Protein AF-A0A2M7WZF7-F1 (afdb_monomer_lite)

pLDDT: mean 71.18, std 21.9, range [31.84, 96.88]

Structure (mmCIF, N/CA/C/O backbone):
data_AF-A0A2M7WZF7-F1
#
_entry.id   AF-A0A2M7WZF7-F1
#
loop_
_atom_site.group_PDB
_atom_site.id
_atom_site.type_symbol
_atom_site.label_atom_id
_atom_site.label_alt_id
_atom_site.label_comp_id
_atom_site.label_asym_id
_atom_site.label_entity_id
_atom_site.label_seq_id
_atom_site.pdbx_PDB_ins_code
_atom_site.Cartn_x
_atom_site.Cartn_y
_atom_site.Cartn_z
_atom_site.occupancy
_atom_site.B_iso_or_equiv
_atom_site.auth_seq_id
_atom_site.auth_comp_id
_atom_site.auth_asym_id
_atom_site.auth_atom_id
_atom_site.pdbx_PDB_model_num
ATOM 1 N N . MET A 1 1 ? 19.720 31.876 -12.043 1.00 38.25 1 MET A N 1
ATOM 2 C CA . MET A 1 1 ? 18.346 32.376 -11.848 1.00 38.25 1 MET A CA 1
ATOM 3 C C . MET A 1 1 ? 17.715 31.532 -10.757 1.00 38.25 1 MET A C 1
ATOM 5 O O . MET A 1 1 ? 17.773 30.317 -10.863 1.00 38.25 1 MET A O 1
ATOM 9 N N . ILE A 1 2 ? 17.228 32.162 -9.690 1.00 42.62 2 ILE A N 1
ATOM 10 C CA . ILE A 1 2 ? 16.492 31.503 -8.604 1.00 42.62 2 ILE A CA 1
ATOM 11 C C . ILE A 1 2 ? 15.028 31.477 -9.050 1.00 42.62 2 ILE A C 1
ATOM 13 O O . ILE A 1 2 ? 14.451 32.539 -9.271 1.00 42.62 2 ILE A O 1
ATOM 17 N N . GLY A 1 3 ? 14.462 30.288 -9.247 1.00 35.91 3 GLY A N 1
ATOM 18 C CA . GLY A 1 3 ? 13.045 30.098 -9.553 1.00 35.91 3 GLY A CA 1
ATOM 19 C C . GLY A 1 3 ? 12.340 29.517 -8.337 1.00 35.91 3 GLY A C 1
ATOM 20 O O . GLY A 1 3 ? 12.509 28.342 -8.036 1.00 35.91 3 GLY A O 1
ATOM 21 N N . ALA A 1 4 ? 11.602 30.362 -7.622 1.00 42.78 4 ALA A N 1
ATOM 22 C CA . ALA A 1 4 ? 10.738 29.974 -6.518 1.00 42.78 4 ALA A CA 1
ATOM 23 C C . ALA A 1 4 ? 9.411 29.412 -7.051 1.00 42.78 4 ALA A C 1
ATOM 25 O O . ALA A 1 4 ? 8.782 30.025 -7.910 1.00 42.78 4 ALA A O 1
ATOM 26 N N . GLY A 1 5 ? 8.967 28.293 -6.484 1.00 36.81 5 GLY A N 1
ATOM 27 C CA . GLY A 1 5 ? 7.602 27.787 -6.592 1.00 36.81 5 GLY A CA 1
ATOM 28 C C . GLY A 1 5 ? 7.183 27.245 -5.231 1.00 36.81 5 GLY A C 1
ATOM 29 O O . GLY A 1 5 ? 7.419 26.084 -4.928 1.00 36.81 5 GLY A O 1
ATOM 30 N N . VAL A 1 6 ? 6.641 28.119 -4.381 1.00 45.53 6 VAL A N 1
ATOM 31 C CA . VAL A 1 6 ? 6.070 27.759 -3.077 1.00 45.53 6 VAL A CA 1
ATOM 32 C C . VAL A 1 6 ? 4.577 27.511 -3.267 1.00 45.53 6 VAL A C 1
ATOM 34 O O . VAL A 1 6 ? 3.857 28.420 -3.670 1.00 45.53 6 VAL A O 1
ATOM 37 N N . LEU A 1 7 ? 4.114 26.310 -2.920 1.00 40.59 7 LEU A N 1
ATOM 38 C CA . LEU A 1 7 ? 2.711 26.022 -2.620 1.00 40.59 7 LEU A CA 1
ATOM 39 C C . LEU A 1 7 ? 2.653 25.257 -1.294 1.00 40.59 7 LEU A C 1
ATOM 41 O O . LEU A 1 7 ? 2.695 24.035 -1.232 1.00 40.59 7 LEU A O 1
ATOM 45 N N . THR A 1 8 ? 2.609 26.026 -0.210 1.00 42.88 8 THR A N 1
ATOM 46 C CA . THR A 1 8 ? 2.257 25.569 1.134 1.00 42.88 8 THR A CA 1
ATOM 47 C C . THR A 1 8 ? 0.738 25.454 1.253 1.00 42.88 8 THR A C 1
ATOM 49 O O . THR A 1 8 ? 0.058 26.481 1.283 1.00 42.88 8 THR A O 1
ATOM 52 N N . LEU A 1 9 ? 0.213 24.236 1.397 1.00 38.34 9 LEU A N 1
ATOM 53 C CA . LEU A 1 9 ? -1.112 23.984 1.971 1.00 38.34 9 LEU A CA 1
ATOM 54 C C . LEU A 1 9 ? -0.969 23.056 3.193 1.00 38.34 9 LEU A C 1
ATOM 56 O O . LEU A 1 9 ? -0.700 21.872 3.050 1.00 38.34 9 LEU A O 1
ATOM 60 N N . GLY A 1 10 ? -1.166 23.629 4.388 1.00 32.94 10 GLY A N 1
ATOM 61 C CA . GLY A 1 10 ? -1.768 22.954 5.547 1.00 32.94 10 GLY A CA 1
ATOM 62 C C . GLY A 1 10 ? -0.917 22.007 6.403 1.00 32.94 10 GLY A C 1
ATOM 63 O O . GLY A 1 10 ? -1.194 20.817 6.437 1.00 32.94 10 GLY A O 1
ATOM 64 N N . LEU A 1 11 ? 0.013 22.533 7.213 1.00 42.31 11 LEU A N 1
ATOM 65 C CA . LEU A 1 11 ? 0.468 21.848 8.436 1.00 42.31 11 LEU A CA 1
ATOM 66 C C . LEU A 1 11 ? -0.499 22.148 9.592 1.00 42.31 11 LEU A C 1
ATOM 68 O O . LEU A 1 11 ? -0.417 23.231 10.164 1.00 42.31 11 LEU A O 1
ATOM 72 N N . LEU A 1 12 ? -1.349 21.188 9.968 1.00 35.50 12 LEU A N 1
ATOM 73 C CA . LEU A 1 12 ? -1.945 21.059 11.307 1.00 35.50 12 LEU A CA 1
ATOM 74 C C . LEU A 1 12 ? -2.319 19.579 11.539 1.00 35.50 12 LEU A C 1
ATOM 76 O O . LEU A 1 12 ? -3.340 19.119 11.043 1.00 35.50 12 LEU A O 1
ATOM 80 N N . GLY A 1 13 ? -1.491 18.850 12.298 1.00 32.88 13 GLY A N 1
ATOM 81 C CA . GLY A 1 13 ? -1.789 17.492 12.782 1.00 32.88 13 GLY A CA 1
ATOM 82 C C . GLY A 1 13 ? -0.586 16.545 12.727 1.00 32.88 13 GLY A C 1
ATOM 83 O O . GLY A 1 13 ? -0.303 15.979 11.686 1.00 32.88 13 GLY A O 1
ATOM 84 N N . ALA A 1 14 ? 0.140 16.440 13.844 1.00 34.78 14 ALA A N 1
ATOM 85 C CA . ALA A 1 14 ? 1.158 15.441 14.202 1.00 34.78 14 ALA A CA 1
ATOM 86 C C . ALA A 1 14 ? 1.760 14.536 13.090 1.00 34.78 14 ALA A C 1
ATOM 88 O O . ALA A 1 14 ? 1.197 13.513 12.726 1.00 34.78 14 ALA A O 1
ATOM 89 N N . GLY A 1 15 ? 3.005 14.830 12.694 1.00 37.44 15 GLY A N 1
ATOM 90 C CA . GLY A 1 15 ? 4.015 13.780 12.493 1.00 37.44 15 GLY A CA 1
ATOM 91 C C . GLY A 1 15 ? 4.002 12.943 11.209 1.00 37.44 15 GLY A C 1
ATOM 92 O O . GLY A 1 15 ? 4.447 11.806 11.275 1.00 37.44 15 GLY A O 1
ATOM 93 N N . ALA A 1 16 ? 3.584 13.467 10.055 1.00 31.84 16 ALA A N 1
ATOM 94 C CA . ALA A 1 16 ? 3.811 12.795 8.771 1.00 31.84 16 ALA A CA 1
ATOM 95 C C . ALA A 1 16 ? 4.822 13.583 7.927 1.00 31.84 16 ALA A C 1
ATOM 97 O O . ALA A 1 16 ? 4.511 14.614 7.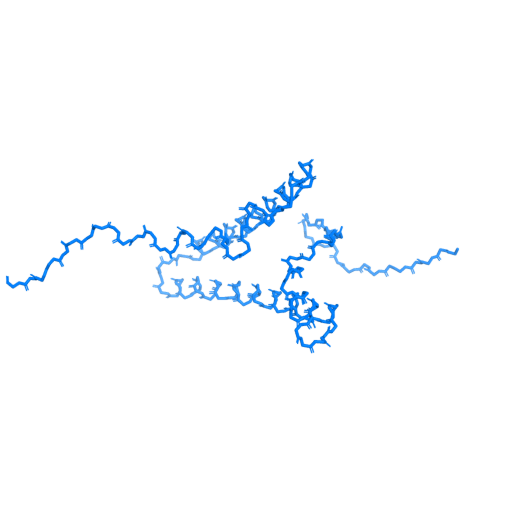329 1.00 31.84 16 ALA A O 1
ATOM 98 N N . THR A 1 17 ? 6.068 13.116 7.909 1.00 37.47 17 THR A N 1
ATOM 99 C CA . THR A 1 17 ? 7.045 13.497 6.888 1.00 37.47 17 THR A CA 1
ATOM 100 C C . THR A 1 17 ? 6.500 13.084 5.525 1.00 37.47 17 THR A C 1
ATOM 102 O O . THR A 1 17 ? 6.268 11.901 5.295 1.00 37.47 17 THR A O 1
ATOM 105 N N . ILE A 1 18 ? 6.305 14.041 4.620 1.00 41.12 18 ILE A N 1
ATOM 106 C CA . ILE A 1 18 ? 6.058 13.744 3.208 1.00 41.12 18 ILE A CA 1
ATOM 107 C C . ILE A 1 18 ? 7.367 13.171 2.655 1.00 41.12 18 ILE A C 1
ATOM 109 O O . ILE A 1 18 ? 8.300 13.914 2.354 1.00 41.12 18 ILE A O 1
ATOM 113 N N . VAL A 1 19 ? 7.462 11.843 2.607 1.00 41.44 19 VAL A N 1
ATOM 114 C CA . VAL A 1 19 ? 8.532 11.133 1.909 1.00 41.44 19 VAL A CA 1
ATOM 115 C C . VAL A 1 19 ? 8.214 11.217 0.423 1.00 41.44 19 VAL A C 1
ATOM 117 O O . VAL A 1 19 ? 7.219 10.675 -0.048 1.00 41.44 19 VAL A O 1
ATOM 120 N N . SER A 1 20 ? 9.046 11.931 -0.326 1.00 40.97 20 SER A N 1
ATOM 121 C CA . SER A 1 20 ? 9.085 11.792 -1.775 1.00 40.97 20 SER A CA 1
ATOM 122 C C . SER A 1 20 ? 9.721 10.441 -2.100 1.00 40.97 20 SER A C 1
ATOM 124 O O . SER A 1 20 ? 10.942 10.306 -2.004 1.00 40.97 20 SER A O 1
ATOM 126 N N . ALA A 1 21 ? 8.908 9.450 -2.464 1.00 35.72 21 ALA A N 1
ATOM 127 C CA . ALA A 1 21 ? 9.370 8.197 -3.052 1.00 35.72 21 ALA A CA 1
ATOM 128 C C . ALA A 1 21 ? 9.922 8.482 -4.462 1.00 35.72 21 ALA A C 1
ATOM 130 O O . ALA A 1 21 ? 9.220 8.396 -5.464 1.00 35.72 21 ALA A O 1
ATOM 131 N N . ALA A 1 22 ? 11.177 8.921 -4.529 1.00 35.78 22 ALA A N 1
ATOM 132 C CA . ALA A 1 22 ? 11.932 9.076 -5.765 1.00 35.78 22 ALA A CA 1
ATOM 133 C C . ALA A 1 22 ? 12.958 7.939 -5.834 1.00 35.78 22 ALA A C 1
ATOM 135 O O . ALA A 1 22 ? 14.029 8.024 -5.240 1.00 35.78 22 ALA A O 1
ATOM 136 N N . GLY A 1 23 ? 12.599 6.868 -6.538 1.00 35.50 23 GLY A N 1
ATOM 137 C CA . GLY A 1 23 ? 13.422 5.671 -6.695 1.00 35.50 23 GLY A CA 1
ATOM 138 C C . GLY A 1 23 ? 12.750 4.688 -7.643 1.00 35.50 23 GLY A C 1
ATOM 139 O O . GLY A 1 23 ? 12.143 3.715 -7.220 1.00 35.50 23 GLY A O 1
ATOM 140 N N . ASN A 1 24 ? 12.790 5.014 -8.933 1.00 46.75 24 ASN A N 1
ATOM 141 C CA . ASN A 1 24 ? 12.129 4.283 -10.004 1.00 46.75 24 ASN A CA 1
ATOM 142 C C . ASN A 1 24 ? 12.803 2.919 -10.238 1.00 46.75 24 ASN A C 1
ATOM 144 O O . ASN A 1 24 ? 13.744 2.817 -11.022 1.00 46.75 24 ASN A O 1
ATOM 148 N N . THR A 1 25 ? 12.297 1.867 -9.597 1.00 44.88 25 THR A N 1
ATOM 149 C CA . THR A 1 25 ? 12.285 0.529 -10.196 1.00 44.88 25 THR A CA 1
ATOM 150 C C . THR A 1 25 ? 10.813 0.161 -10.308 1.00 44.88 25 THR A C 1
ATOM 152 O O . THR A 1 25 ? 10.117 -0.037 -9.310 1.00 44.88 25 THR A O 1
ATOM 155 N N . SER A 1 26 ? 10.282 0.245 -11.531 1.00 52.25 26 SER A N 1
ATOM 156 C CA . SER A 1 26 ? 8.896 -0.133 -11.790 1.00 52.25 26 SER A CA 1
ATOM 157 C C . SER A 1 26 ? 8.697 -1.549 -11.245 1.00 52.25 26 SER A C 1
ATOM 159 O O . SER A 1 26 ? 9.564 -2.407 -11.376 1.00 52.25 26 SER A O 1
ATOM 161 N N . THR A 1 27 ? 7.572 -1.809 -10.589 1.00 57.47 27 THR A N 1
ATOM 162 C CA . THR A 1 27 ? 7.262 -3.146 -10.053 1.00 57.47 27 THR A CA 1
ATOM 163 C C . THR A 1 27 ? 6.940 -4.149 -11.179 1.00 57.47 27 THR A C 1
ATOM 165 O O . THR A 1 27 ? 6.820 -5.346 -10.925 1.00 57.47 27 THR A O 1
ATOM 168 N N . TYR A 1 28 ? 6.831 -3.678 -12.432 1.00 56.03 28 TYR A N 1
ATOM 169 C CA . TYR A 1 28 ? 6.316 -4.439 -13.576 1.00 56.03 28 TYR A CA 1
ATOM 170 C C . TYR A 1 28 ? 7.149 -4.434 -14.886 1.00 56.03 28 TYR A C 1
ATOM 172 O O . TYR A 1 28 ? 6.560 -4.729 -15.930 1.00 56.03 28 TYR A O 1
ATOM 180 N N . PRO A 1 29 ? 8.479 -4.186 -14.909 1.00 62.50 29 PRO A N 1
ATOM 181 C CA . PRO A 1 29 ? 9.259 -4.124 -16.145 1.00 62.50 29 PRO A CA 1
ATOM 182 C C . PRO A 1 29 ? 9.050 -5.327 -17.083 1.00 62.50 29 PRO A C 1
ATOM 184 O O . PRO A 1 29 ? 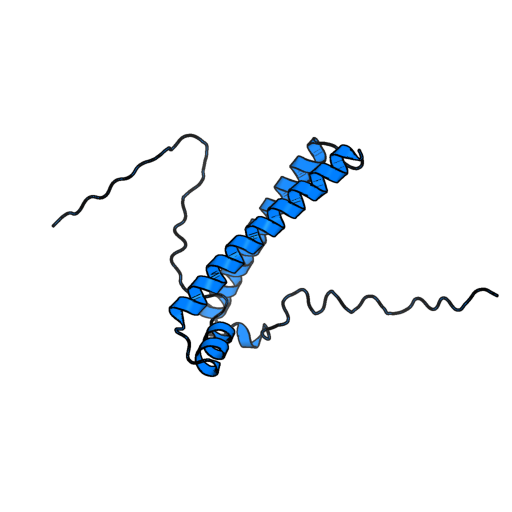8.757 -5.102 -18.255 1.00 62.50 29 PRO A O 1
ATOM 187 N N . PRO A 1 30 ? 9.035 -6.594 -16.618 1.00 69.19 30 PRO A N 1
ATOM 188 C CA . PRO A 1 30 ? 8.990 -7.739 -17.527 1.00 69.19 30 PRO A CA 1
ATOM 189 C C . PRO A 1 30 ? 7.622 -7.955 -18.188 1.00 69.19 30 PRO A C 1
ATOM 191 O O . PRO A 1 30 ? 7.558 -8.599 -19.234 1.00 69.19 30 PRO A O 1
ATOM 194 N N . ILE A 1 31 ? 6.512 -7.477 -17.606 1.00 78.69 31 ILE A N 1
ATOM 195 C CA . ILE A 1 31 ? 5.177 -7.621 -18.217 1.00 78.69 31 ILE A CA 1
ATOM 196 C C . ILE A 1 31 ? 4.837 -6.428 -19.107 1.00 78.69 31 ILE A C 1
ATOM 198 O O . ILE A 1 31 ? 4.264 -6.631 -20.178 1.00 78.69 31 ILE A O 1
ATOM 202 N N . VAL A 1 32 ? 5.243 -5.218 -18.705 1.00 84.88 32 VAL A N 1
ATOM 203 C CA . VAL A 1 32 ? 5.107 -4.004 -19.519 1.00 84.88 32 VAL A CA 1
ATOM 204 C C . VAL A 1 32 ? 5.892 -4.178 -20.816 1.00 84.88 32 VAL A C 1
ATOM 206 O O . VAL A 1 32 ? 5.305 -4.056 -21.886 1.00 84.88 32 VAL A O 1
ATOM 209 N N . GLU A 1 33 ? 7.155 -4.607 -20.739 1.00 82.75 33 GLU A N 1
ATOM 210 C CA . GLU A 1 33 ? 7.990 -4.866 -21.918 1.00 82.75 33 GLU A CA 1
ATOM 211 C C . GLU A 1 33 ? 7.371 -5.926 -22.842 1.00 82.75 33 GLU A C 1
ATOM 213 O O . GLU A 1 33 ? 7.187 -5.678 -24.032 1.00 82.75 33 GLU A O 1
ATOM 218 N N . LYS A 1 34 ? 6.947 -7.083 -22.308 1.00 84.50 34 LYS A N 1
ATOM 219 C CA . LYS A 1 34 ? 6.334 -8.160 -23.116 1.00 84.50 34 LYS A CA 1
ATOM 220 C C . LYS A 1 34 ? 5.047 -7.723 -23.819 1.00 84.50 34 LYS A C 1
ATOM 222 O O . LYS A 1 34 ? 4.782 -8.162 -24.941 1.00 84.50 34 LYS A O 1
ATOM 227 N N . ILE A 1 35 ? 4.209 -6.920 -23.159 1.00 88.19 35 ILE A N 1
ATOM 228 C CA . ILE A 1 35 ? 2.959 -6.413 -23.742 1.00 88.19 35 ILE A CA 1
ATOM 229 C C . ILE A 1 35 ? 3.278 -5.383 -24.827 1.00 88.19 35 ILE A C 1
ATOM 231 O O . ILE A 1 35 ? 2.768 -5.506 -25.945 1.00 88.19 35 ILE A O 1
ATOM 235 N N . SER A 1 36 ? 4.153 -4.426 -24.528 1.00 90.50 36 SER A N 1
ATOM 236 C CA . SER A 1 36 ? 4.582 -3.394 -25.470 1.00 90.50 36 SER A CA 1
ATOM 237 C C . SER A 1 36 ? 5.217 -3.993 -26.718 1.00 90.50 36 SER A C 1
ATOM 239 O O . SER A 1 36 ? 4.808 -3.663 -27.826 1.00 90.50 36 SER A O 1
ATOM 241 N N . GLU A 1 37 ? 6.134 -4.951 -26.571 1.00 90.88 37 GLU A N 1
ATOM 242 C CA . GLU A 1 37 ? 6.780 -5.634 -27.695 1.00 90.88 37 GLU A CA 1
ATOM 243 C C . GLU A 1 37 ? 5.790 -6.434 -28.547 1.00 90.88 37 GLU A C 1
ATOM 245 O O . GLU A 1 37 ? 5.8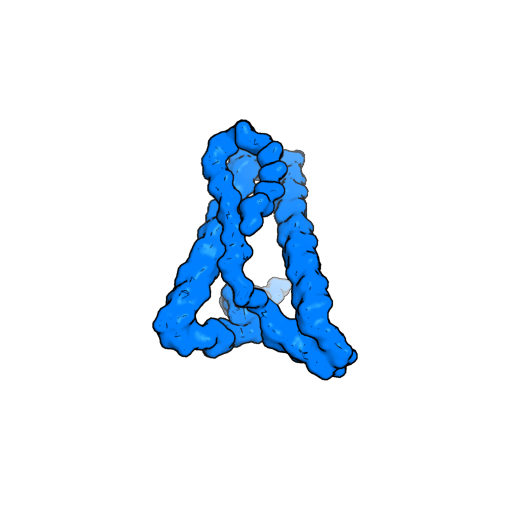41 -6.391 -29.778 1.00 90.88 37 GLU A O 1
ATOM 250 N N . ARG A 1 38 ? 4.862 -7.163 -27.914 1.00 91.31 38 ARG A N 1
ATOM 251 C CA . ARG A 1 38 ? 3.911 -8.021 -28.634 1.00 91.31 38 ARG A CA 1
ATOM 252 C C . ARG A 1 38 ? 2.903 -7.226 -29.459 1.00 91.31 38 ARG A C 1
ATOM 254 O O . ARG A 1 38 ? 2.483 -7.701 -30.515 1.00 91.31 38 ARG A O 1
ATOM 261 N N . PHE A 1 39 ? 2.480 -6.070 -28.958 1.00 95.06 39 PHE A N 1
ATOM 262 C CA . PHE A 1 39 ? 1.428 -5.259 -29.571 1.00 95.06 39 PHE A CA 1
ATOM 263 C C . PHE A 1 39 ? 1.945 -3.969 -30.218 1.00 95.06 39 PHE A C 1
ATOM 265 O O . PHE A 1 39 ? 1.164 -3.265 -30.853 1.00 95.06 39 PHE A O 1
ATOM 272 N N . GLY A 1 40 ? 3.246 -3.686 -30.113 1.00 91.19 40 GLY A N 1
ATOM 273 C CA . GLY A 1 40 ? 3.861 -2.460 -30.620 1.00 91.19 40 GLY A CA 1
ATOM 274 C C . GLY A 1 40 ? 3.379 -1.206 -29.888 1.00 91.19 40 GLY A C 1
ATOM 275 O O . GLY A 1 40 ? 3.142 -0.191 -30.539 1.00 91.19 40 GLY A O 1
ATOM 276 N N . LEU A 1 41 ? 3.171 -1.298 -28.572 1.00 93.94 41 LEU A N 1
ATOM 277 C CA . LEU A 1 41 ? 2.721 -0.185 -27.731 1.00 93.94 41 LEU A CA 1
ATOM 278 C C . LEU A 1 41 ? 3.910 0.559 -27.115 1.00 93.94 41 LEU A C 1
ATOM 280 O O . LEU A 1 41 ? 5.026 0.038 -27.065 1.00 93.94 41 LEU A O 1
ATOM 284 N N . ASP A 1 42 ? 3.659 1.779 -26.651 1.00 91.56 42 ASP A N 1
ATOM 285 C CA . ASP A 1 42 ? 4.647 2.567 -25.925 1.00 91.56 42 ASP A CA 1
ATOM 286 C C . ASP A 1 42 ? 4.800 2.066 -24.477 1.00 91.56 42 ASP A C 1
ATOM 288 O O . ASP A 1 42 ? 3.816 1.869 -23.763 1.00 91.56 42 ASP A O 1
ATOM 292 N N . ASN A 1 43 ? 6.043 1.848 -24.042 1.00 86.94 43 ASN A N 1
ATOM 293 C CA . ASN A 1 43 ? 6.326 1.303 -22.712 1.00 86.94 43 ASN A CA 1
ATOM 294 C C . ASN A 1 43 ? 5.971 2.269 -21.579 1.00 86.94 43 ASN A C 1
ATOM 296 O O . ASN A 1 43 ? 5.592 1.814 -20.502 1.00 86.94 43 ASN A O 1
ATOM 300 N N . GLU A 1 44 ? 6.109 3.576 -21.799 1.00 87.69 44 GLU A N 1
ATOM 301 C CA . GLU A 1 44 ? 5.799 4.588 -20.790 1.00 87.69 44 GLU A CA 1
ATOM 302 C C . GLU A 1 44 ? 4.280 4.693 -20.612 1.00 87.69 44 GLU A C 1
ATOM 304 O O . GLU A 1 44 ? 3.786 4.662 -19.486 1.00 87.69 44 GLU A O 1
ATOM 309 N N . GLU A 1 45 ? 3.526 4.691 -21.716 1.00 87.69 45 GLU A N 1
ATOM 310 C CA . GLU A 1 45 ? 2.060 4.690 -21.692 1.00 87.69 45 GLU A CA 1
ATOM 311 C C . GLU A 1 45 ? 1.506 3.434 -21.001 1.00 87.69 45 GLU A C 1
ATOM 313 O O . GLU A 1 45 ? 0.697 3.540 -20.075 1.00 87.69 45 GLU A O 1
ATOM 318 N N . VAL A 1 46 ? 1.991 2.245 -21.378 1.00 89.00 46 VAL A N 1
ATOM 319 C CA . VAL A 1 46 ? 1.579 0.986 -20.737 1.00 89.00 46 VAL A CA 1
ATOM 320 C C . VAL A 1 46 ? 1.984 0.973 -19.262 1.00 89.00 46 VAL A C 1
ATOM 322 O O . VAL A 1 46 ? 1.172 0.599 -18.418 1.00 89.00 46 VAL A O 1
ATOM 325 N N . GLY A 1 47 ? 3.199 1.414 -18.928 1.00 85.69 47 GLY A N 1
ATOM 326 C CA . GLY A 1 47 ? 3.657 1.520 -17.542 1.00 85.69 47 GLY A CA 1
ATOM 327 C C . GLY A 1 47 ? 2.738 2.400 -16.692 1.00 85.69 47 GLY A C 1
ATOM 328 O O . GLY A 1 47 ? 2.268 1.958 -15.644 1.00 85.69 47 GLY A O 1
ATOM 329 N N . SER A 1 48 ? 2.401 3.591 -17.192 1.00 87.12 48 SER A N 1
ATOM 330 C CA . SER A 1 48 ? 1.521 4.535 -16.496 1.00 87.12 48 SER A CA 1
ATOM 331 C C . SER A 1 48 ? 0.115 3.972 -16.254 1.00 87.12 48 SER A C 1
ATOM 333 O O . SER A 1 48 ? -0.427 4.114 -15.159 1.00 87.12 48 SER A O 1
ATOM 335 N N . PHE A 1 49 ? -0.446 3.246 -17.229 1.00 88.88 49 PHE A N 1
ATOM 336 C CA . PHE A 1 49 ? -1.740 2.581 -17.084 1.00 88.88 49 PHE A CA 1
ATOM 337 C C . PHE A 1 49 ? -1.723 1.529 -15.968 1.00 88.88 49 PHE A C 1
ATOM 339 O O . PHE A 1 49 ? -2.655 1.456 -15.168 1.00 88.88 49 PHE A O 1
ATOM 346 N N . PHE A 1 50 ? -0.668 0.712 -15.886 1.00 85.50 50 PHE A N 1
ATOM 347 C CA . PHE A 1 50 ? -0.556 -0.275 -14.812 1.00 85.50 50 PHE A CA 1
ATOM 348 C C . PHE A 1 50 ? -0.409 0.395 -13.444 1.00 85.50 50 PHE A C 1
ATOM 350 O O . PHE A 1 50 ? -1.021 -0.069 -12.485 1.00 85.50 50 PHE A O 1
ATOM 357 N N . GLU A 1 51 ? 0.357 1.479 -13.334 1.00 84.88 51 GLU A N 1
ATOM 358 C CA . GLU A 1 51 ? 0.469 2.247 -12.088 1.00 84.88 51 GLU A CA 1
ATOM 359 C C . GLU A 1 51 ? -0.887 2.808 -11.639 1.00 84.88 51 GLU A C 1
ATOM 361 O O . GLU A 1 51 ? -1.261 2.649 -10.474 1.00 84.88 51 GLU A O 1
ATOM 366 N N . GLU A 1 52 ? -1.659 3.380 -12.567 1.00 82.75 52 GLU A N 1
ATOM 367 C CA . GLU A 1 52 ? -3.017 3.867 -12.311 1.00 82.75 52 GLU A CA 1
ATOM 368 C C . GLU A 1 52 ? -3.954 2.732 -11.862 1.00 82.75 52 GLU A C 1
ATOM 370 O O . GLU A 1 52 ? -4.595 2.827 -10.813 1.00 82.75 52 GLU A O 1
ATOM 375 N N . GLU A 1 53 ? -3.990 1.615 -12.594 1.00 87.19 53 GLU A N 1
ATOM 376 C CA . GLU A 1 53 ? -4.789 0.434 -12.241 1.00 87.19 53 GLU A CA 1
ATOM 377 C C . GLU A 1 53 ? -4.404 -0.149 -10.877 1.00 87.19 53 GLU A C 1
ATOM 379 O O . GLU A 1 53 ? -5.269 -0.559 -10.098 1.00 87.19 53 GLU A O 1
ATOM 384 N N . HIS A 1 54 ? -3.111 -0.192 -10.556 1.00 81.38 54 HIS A N 1
ATOM 385 C CA . HIS A 1 54 ? -2.640 -0.668 -9.260 1.00 81.38 54 HIS A CA 1
ATOM 386 C C . HIS A 1 54 ? -3.076 0.253 -8.122 1.00 81.38 54 HIS A C 1
ATOM 388 O O . HIS A 1 54 ? -3.518 -0.249 -7.084 1.00 81.38 54 HIS A O 1
ATOM 394 N N . ALA A 1 55 ? -3.012 1.570 -8.320 1.00 82.00 55 ALA A N 1
ATOM 395 C CA . ALA A 1 55 ? -3.519 2.536 -7.354 1.00 82.00 55 ALA A CA 1
ATOM 396 C C . ALA A 1 55 ? -5.035 2.377 -7.143 1.00 82.00 55 ALA A C 1
ATOM 398 O O . ALA A 1 55 ? -5.492 2.304 -5.999 1.00 82.00 55 ALA A O 1
ATOM 399 N N . MET A 1 56 ? -5.808 2.232 -8.226 1.00 78.69 56 MET A N 1
ATOM 400 C CA . MET A 1 56 ? -7.257 2.013 -8.154 1.00 78.69 56 MET A CA 1
ATOM 401 C C . MET A 1 56 ? -7.614 0.711 -7.431 1.00 78.69 56 MET A C 1
ATOM 403 O O . MET A 1 56 ? -8.449 0.714 -6.527 1.00 78.69 56 MET A O 1
ATOM 407 N N . ARG A 1 57 ? -6.948 -0.402 -7.759 1.00 84.00 57 ARG A N 1
ATOM 408 C CA . ARG A 1 57 ? -7.149 -1.678 -7.051 1.00 84.00 57 ARG A CA 1
ATOM 409 C C . ARG A 1 57 ? -6.775 -1.590 -5.578 1.00 84.00 57 ARG A C 1
ATOM 411 O O . ARG A 1 57 ? -7.446 -2.202 -4.753 1.00 84.00 57 ARG A O 1
ATOM 418 N N . GLY A 1 58 ? -5.716 -0.855 -5.238 1.00 82.94 58 GLY A N 1
ATOM 419 C CA . GLY A 1 58 ? -5.333 -0.611 -3.848 1.00 82.94 58 GLY A CA 1
ATOM 420 C C . GLY A 1 58 ? -6.445 0.087 -3.064 1.00 82.94 58 GLY A C 1
ATOM 421 O O . GLY A 1 58 ? -6.790 -0.352 -1.966 1.00 82.94 58 GLY A O 1
ATOM 422 N N . ALA A 1 59 ? -7.054 1.116 -3.658 1.00 84.81 59 ALA A N 1
ATOM 423 C CA . ALA A 1 59 ? -8.196 1.811 -3.074 1.00 84.81 59 ALA A CA 1
ATOM 424 C C . ALA A 1 59 ? -9.417 0.885 -2.914 1.00 84.81 59 ALA A C 1
ATOM 426 O O . ALA A 1 59 ? -9.992 0.826 -1.831 1.00 84.81 59 ALA A O 1
ATOM 427 N N . GLU A 1 60 ? -9.751 0.094 -3.938 1.00 88.31 60 GLU A N 1
ATOM 428 C CA . GLU A 1 60 ? -10.879 -0.850 -3.897 1.00 88.31 60 GLU A CA 1
ATOM 429 C C . GLU A 1 60 ? -10.693 -1.937 -2.820 1.00 88.31 60 GLU A C 1
ATOM 431 O O . GLU A 1 60 ? -11.633 -2.326 -2.128 1.00 88.31 60 GLU A O 1
ATOM 436 N N . VAL A 1 61 ? -9.468 -2.449 -2.642 1.00 87.38 61 VAL A N 1
ATOM 437 C CA . VAL A 1 61 ? -9.160 -3.417 -1.576 1.00 87.38 61 VAL A CA 1
ATOM 438 C C . VAL A 1 61 ? -9.393 -2.803 -0.199 1.00 87.38 61 VAL A C 1
ATOM 440 O O . VAL A 1 61 ? -9.971 -3.472 0.660 1.00 87.38 61 VAL A O 1
ATOM 443 N N . LYS A 1 62 ? -8.959 -1.554 0.004 1.00 87.69 62 LYS A N 1
ATOM 444 C CA . LYS A 1 62 ? -9.152 -0.843 1.268 1.00 87.69 62 LYS A CA 1
ATOM 445 C C . LYS A 1 62 ? -10.637 -0.608 1.548 1.00 87.69 62 LYS A C 1
ATOM 447 O O . LYS A 1 62 ? -11.106 -0.947 2.628 1.00 87.69 62 LYS A O 1
ATOM 452 N N . GLU A 1 63 ? -11.385 -0.139 0.556 1.00 89.56 63 GLU A N 1
ATOM 453 C CA . GLU A 1 63 ? -12.829 0.083 0.676 1.00 89.56 63 GLU A CA 1
ATOM 454 C C . GLU A 1 63 ? -13.575 -1.213 1.030 1.00 89.56 63 GLU A C 1
ATOM 456 O O . GLU A 1 63 ? -14.314 -1.253 2.011 1.00 89.56 63 GLU A O 1
ATOM 461 N N . ARG A 1 64 ? -13.301 -2.324 0.329 1.00 91.62 64 ARG A N 1
ATOM 462 C CA . ARG A 1 64 ? -13.904 -3.630 0.663 1.00 91.62 64 ARG A CA 1
ATOM 463 C C . ARG A 1 64 ? -13.573 -4.100 2.080 1.00 91.62 64 ARG A C 1
ATOM 465 O O . ARG A 1 64 ? -14.391 -4.781 2.700 1.00 91.62 64 ARG A O 1
ATOM 472 N N . HIS A 1 65 ? -12.376 -3.799 2.585 1.00 91.94 65 HIS A N 1
ATOM 473 C CA . HIS A 1 65 ? -11.999 -4.129 3.960 1.00 91.94 65 HIS A CA 1
ATOM 474 C C . HIS A 1 65 ? -12.860 -3.357 4.966 1.00 91.94 65 HIS A C 1
ATOM 476 O O . HIS A 1 65 ? -13.464 -3.964 5.854 1.00 91.94 65 HIS A O 1
ATOM 482 N N . GLU A 1 66 ? -12.971 -2.042 4.778 1.00 90.25 66 GLU A N 1
ATOM 483 C CA . GLU A 1 66 ? -13.767 -1.153 5.628 1.00 90.25 66 GLU A CA 1
ATOM 484 C C . GLU A 1 66 ? -15.262 -1.512 5.594 1.00 90.25 66 GLU A C 1
ATOM 486 O O . GLU A 1 66 ? -15.926 -1.547 6.639 1.00 90.25 66 GLU A O 1
ATOM 491 N N . GLU A 1 67 ? -15.799 -1.833 4.413 1.00 93.75 67 GLU A N 1
ATOM 492 C CA . GLU A 1 67 ? -17.179 -2.296 4.240 1.00 93.75 67 GLU A CA 1
ATOM 493 C C . GLU A 1 67 ? -17.436 -3.597 5.000 1.00 93.75 67 GLU A C 1
ATOM 495 O O . GLU A 1 67 ? -18.419 -3.699 5.737 1.00 93.75 67 GLU A O 1
ATOM 500 N N . HIS A 1 68 ? -16.542 -4.580 4.869 1.00 94.31 68 HIS A N 1
ATOM 501 C CA . HIS A 1 68 ? -16.680 -5.868 5.539 1.00 94.31 68 HIS A CA 1
ATOM 502 C C . HIS A 1 68 ? -16.652 -5.721 7.064 1.00 94.31 68 HIS A C 1
ATOM 504 O O . HIS A 1 68 ? -17.513 -6.272 7.750 1.00 94.31 68 HIS A O 1
ATOM 510 N N . LEU A 1 69 ? -15.727 -4.930 7.617 1.00 94.12 69 LEU A N 1
ATOM 511 C CA . LEU A 1 69 ? -15.707 -4.674 9.059 1.00 94.12 69 LEU A CA 1
ATOM 512 C C . LEU A 1 69 ? -16.970 -3.947 9.527 1.00 94.12 69 LEU A C 1
ATOM 514 O O . LEU A 1 69 ? -17.524 -4.280 10.572 1.00 94.12 69 LEU A O 1
ATOM 518 N N . SER A 1 70 ? -17.471 -2.998 8.737 1.00 93.25 70 SER A N 1
ATOM 519 C CA . SER A 1 70 ? -18.708 -2.282 9.057 1.00 93.25 70 SER A CA 1
ATOM 520 C C . SER A 1 70 ? -19.931 -3.209 9.035 1.00 93.25 70 SER A C 1
ATOM 522 O O . SER A 1 70 ? -20.805 -3.089 9.894 1.00 93.25 70 SER A O 1
ATOM 524 N N . GLN A 1 71 ? -19.985 -4.174 8.111 1.00 95.25 71 GLN A N 1
ATOM 525 C CA . GLN A 1 71 ? -21.007 -5.228 8.115 1.00 95.25 71 GLN A CA 1
ATOM 526 C C . GLN A 1 71 ? -20.929 -6.077 9.386 1.00 95.25 71 GLN A C 1
ATOM 528 O O . GLN A 1 71 ? -21.947 -6.269 10.044 1.00 95.25 71 GLN A O 1
ATOM 533 N N . LEU A 1 72 ? -19.732 -6.500 9.797 1.00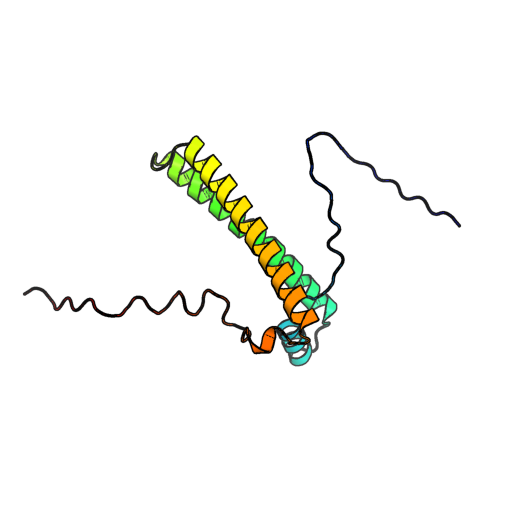 95.06 72 LEU A N 1
ATOM 534 C CA . LEU A 1 72 ? -19.563 -7.299 11.012 1.00 95.06 72 LEU A CA 1
ATOM 535 C C . LEU A 1 72 ? -19.925 -6.531 12.297 1.00 95.06 72 LEU A C 1
ATOM 537 O O . LEU A 1 72 ? -20.401 -7.143 13.256 1.00 95.06 72 LEU A O 1
ATOM 541 N N . VAL A 1 73 ? -19.746 -5.203 12.319 1.00 96.00 73 VAL A N 1
ATOM 542 C CA . VAL A 1 73 ? -20.238 -4.340 13.409 1.00 96.00 73 VAL A CA 1
ATOM 543 C C . VAL A 1 73 ? -21.765 -4.290 13.416 1.00 96.00 73 VAL A C 1
ATOM 545 O O . VAL A 1 73 ? -22.379 -4.478 14.465 1.00 96.00 73 VAL A O 1
ATOM 548 N N . ASN A 1 74 ? -22.394 -4.105 12.251 1.00 95.31 74 ASN A N 1
ATOM 549 C CA . ASN A 1 74 ? -23.857 -4.110 12.128 1.00 95.31 74 ASN A CA 1
ATOM 550 C C . ASN A 1 74 ? -24.475 -5.458 12.532 1.00 95.31 74 ASN A C 1
ATOM 552 O O . ASN A 1 74 ? -25.552 -5.498 13.125 1.00 95.31 74 ASN A O 1
ATOM 556 N N . GLU A 1 75 ? -23.790 -6.561 12.233 1.00 95.31 75 GLU A N 1
ATOM 557 C CA . GLU A 1 75 ? -24.170 -7.915 12.649 1.00 95.31 75 GLU A CA 1
ATOM 558 C C . GLU A 1 75 ? -23.877 -8.190 14.137 1.00 95.31 75 GLU A C 1
ATOM 560 O O . GLU A 1 75 ? -24.307 -9.212 14.674 1.00 95.31 75 GLU A O 1
ATOM 565 N N . GLY A 1 76 ? -23.169 -7.285 14.822 1.00 93.75 76 GLY A N 1
ATOM 566 C CA . GLY A 1 76 ? -22.793 -7.411 16.231 1.00 93.75 76 GLY A CA 1
ATOM 567 C C . GLY A 1 76 ? -21.722 -8.472 16.501 1.00 93.75 76 GLY A C 1
ATOM 568 O O . GLY A 1 76 ? -21.546 -8.882 17.648 1.00 93.75 76 GLY A O 1
ATOM 569 N N . VAL A 1 77 ? -21.021 -8.939 15.462 1.00 96.88 77 VAL A N 1
ATOM 570 C CA . VAL A 1 77 ? -19.931 -9.924 15.567 1.00 96.88 77 VAL A CA 1
ATOM 571 C C . VAL A 1 77 ? -18.676 -9.284 16.161 1.00 96.88 77 VAL A C 1
ATOM 573 O O . VAL A 1 77 ? -17.956 -9.928 16.924 1.00 96.88 77 VAL A O 1
ATOM 576 N N . VAL A 1 78 ? -18.435 -8.014 15.835 1.00 94.62 78 VAL A N 1
ATOM 577 C CA . VAL A 1 78 ? -17.372 -7.178 16.411 1.00 94.62 78 VAL A CA 1
ATOM 578 C C . VAL A 1 78 ? -17.943 -5.860 16.919 1.00 94.62 78 VAL A C 1
ATOM 580 O O . VAL A 1 78 ? -18.959 -5.375 16.429 1.00 94.62 78 VAL A O 1
ATOM 583 N N . THR A 1 79 ? -17.290 -5.274 17.919 1.00 96.12 79 THR A N 1
ATOM 584 C CA . THR A 1 79 ? -17.605 -3.925 18.410 1.00 96.12 79 THR A CA 1
ATOM 585 C C . THR A 1 79 ? -16.906 -2.851 17.571 1.00 96.12 79 THR A C 1
ATOM 587 O O . THR A 1 79 ? -15.945 -3.145 16.860 1.00 96.12 79 THR A O 1
ATOM 590 N N . GLU A 1 80 ? -17.340 -1.590 17.680 1.00 92.94 80 GLU A N 1
ATOM 591 C CA . GLU A 1 80 ? -16.640 -0.453 17.050 1.00 92.94 80 GLU A CA 1
ATOM 592 C C . GLU A 1 80 ? -15.169 -0.379 17.493 1.00 92.94 80 GLU A C 1
ATOM 594 O O . GLU A 1 80 ? -14.274 -0.260 16.666 1.00 92.94 80 GLU A O 1
ATOM 599 N N . GLU A 1 81 ? -14.898 -0.597 18.781 1.00 93.31 81 GLU A N 1
ATOM 600 C CA . GLU A 1 81 ? -13.536 -0.620 19.334 1.00 93.31 81 GLU A CA 1
ATOM 601 C C . GLU A 1 81 ? -12.670 -1.742 18.729 1.00 93.31 81 GLU A C 1
ATOM 603 O O . GLU A 1 81 ? -11.463 -1.582 18.542 1.00 93.31 81 GLU A O 1
ATOM 608 N N . GLN A 1 82 ? -13.271 -2.898 18.422 1.00 91.81 82 GLN A N 1
ATOM 609 C CA . GLN A 1 82 ? -12.579 -4.008 17.762 1.00 91.81 82 GLN A CA 1
ATOM 610 C C . GLN A 1 82 ? -12.339 -3.728 16.280 1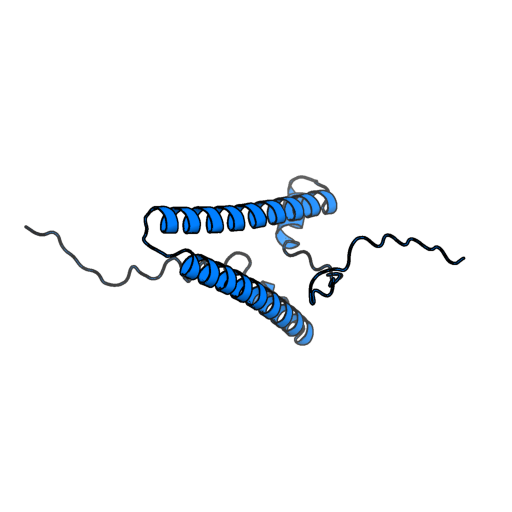.00 91.81 82 GLN A C 1
ATOM 612 O O . GLN A 1 82 ? -11.287 -4.114 15.771 1.00 91.81 82 GLN A O 1
ATOM 617 N N . LYS A 1 83 ? -13.275 -3.055 15.600 1.00 93.62 83 LYS A N 1
ATOM 618 C CA . LYS A 1 83 ? -13.076 -2.569 14.232 1.00 93.62 83 LYS A CA 1
ATOM 619 C C . LYS A 1 83 ? -11.881 -1.615 14.178 1.00 93.62 83 LYS A C 1
ATOM 621 O O . LYS A 1 83 ? -10.952 -1.885 13.427 1.00 93.62 83 LYS A O 1
ATOM 626 N N . ASP A 1 84 ? -11.850 -0.597 15.034 1.00 93.31 84 ASP A N 1
ATOM 627 C CA . ASP A 1 84 ? -10.758 0.384 15.060 1.00 93.31 84 ASP A CA 1
ATOM 628 C C . ASP A 1 84 ? -9.395 -0.286 15.319 1.00 93.31 84 ASP A C 1
ATOM 630 O O . ASP A 1 84 ? -8.384 0.057 14.704 1.00 93.31 84 ASP A O 1
ATOM 634 N N . ALA A 1 85 ? -9.357 -1.290 16.203 1.00 93.38 85 ALA A N 1
ATOM 635 C CA . ALA A 1 85 ? -8.147 -2.068 16.459 1.00 93.38 85 ALA A CA 1
ATOM 636 C C . ALA A 1 85 ? -7.714 -2.922 15.252 1.00 93.38 85 ALA A C 1
ATOM 638 O O . ALA A 1 85 ? -6.514 -3.094 15.022 1.00 93.38 85 ALA A O 1
ATOM 639 N N . LEU A 1 86 ? -8.668 -3.472 14.493 1.00 92.31 86 LEU A N 1
ATOM 640 C CA . LEU A 1 86 ? -8.397 -4.236 13.274 1.00 92.31 86 LEU A CA 1
ATOM 641 C C . LEU A 1 86 ? -7.882 -3.332 12.153 1.00 92.31 86 LEU A C 1
ATOM 643 O O . LEU A 1 86 ? -6.883 -3.692 11.533 1.00 92.31 86 LEU A O 1
ATOM 647 N N . ASP A 1 87 ? -8.492 -2.163 11.958 1.00 91.50 87 ASP A N 1
ATOM 648 C CA . ASP A 1 87 ? -8.055 -1.161 10.981 1.00 91.50 87 ASP A CA 1
ATOM 649 C C . ASP A 1 87 ? -6.626 -0.692 11.294 1.00 91.50 87 ASP A C 1
ATOM 651 O O . ASP A 1 87 ? -5.732 -0.776 10.450 1.00 91.50 87 ASP A O 1
ATOM 655 N N . ALA A 1 88 ? -6.351 -0.330 12.552 1.00 93.06 88 ALA A N 1
ATOM 656 C CA . ALA A 1 88 ? -5.005 0.049 12.979 1.00 93.06 88 ALA A CA 1
ATOM 657 C C . ALA A 1 88 ? -3.984 -1.080 12.760 1.00 93.06 88 ALA A C 1
ATOM 659 O O . ALA A 1 88 ? -2.848 -0.833 12.344 1.00 93.06 88 ALA A O 1
ATOM 660 N N . LYS A 1 89 ? -4.374 -2.338 13.017 1.00 93.00 89 LYS A N 1
ATOM 661 C CA . LYS A 1 89 ? -3.483 -3.481 12.797 1.00 93.00 89 LYS A CA 1
ATOM 662 C C . LYS A 1 89 ? -3.252 -3.749 11.314 1.00 93.00 89 LYS A C 1
ATOM 664 O O . LYS A 1 89 ? -2.155 -4.163 10.939 1.00 93.00 89 LYS A O 1
ATOM 669 N N . HIS A 1 90 ? -4.267 -3.540 10.483 1.00 89.06 90 HIS A N 1
ATOM 670 C CA . HIS A 1 90 ? -4.158 -3.655 9.038 1.00 89.06 90 HIS A CA 1
ATOM 671 C C . HIS A 1 90 ? -3.158 -2.632 8.487 1.00 89.06 90 HIS A C 1
ATOM 673 O O . HIS A 1 90 ? -2.224 -3.026 7.785 1.00 89.06 90 HIS A O 1
ATOM 679 N N . ASP A 1 91 ? -3.284 -1.367 8.888 1.00 89.75 91 ASP A N 1
ATOM 680 C CA . ASP A 1 91 ? -2.373 -0.290 8.490 1.00 89.75 91 ASP A CA 1
ATOM 681 C C . ASP A 1 91 ? -0.929 -0.560 8.951 1.00 89.75 91 ASP A C 1
ATOM 683 O O . ASP A 1 91 ? 0.012 -0.444 8.162 1.00 89.75 91 ASP A O 1
ATOM 687 N N . GLU A 1 92 ? -0.734 -1.016 10.195 1.00 91.19 92 GLU A N 1
ATOM 688 C CA . GLU A 1 92 ? 0.587 -1.415 10.708 1.00 91.19 92 GLU A CA 1
ATOM 689 C C . GLU A 1 92 ? 1.202 -2.552 9.874 1.00 91.19 92 GLU A C 1
ATOM 691 O O . GLU A 1 92 ? 2.378 -2.511 9.507 1.00 91.19 92 GLU A O 1
ATOM 696 N N . MET A 1 93 ? 0.411 -3.581 9.550 1.00 88.19 93 MET A N 1
ATOM 697 C CA . MET A 1 93 ? 0.876 -4.695 8.722 1.00 88.19 93 MET A CA 1
ATOM 698 C C . MET A 1 93 ? 1.203 -4.255 7.295 1.00 88.19 93 MET A C 1
ATOM 700 O O . MET A 1 93 ? 2.144 -4.793 6.710 1.00 88.19 93 MET A O 1
ATOM 704 N N . GLN A 1 94 ? 0.446 -3.316 6.727 1.00 85.69 94 GLN A N 1
ATOM 705 C CA . GLN A 1 94 ? 0.714 -2.770 5.401 1.00 85.69 94 GLN A CA 1
ATOM 706 C C . GLN A 1 94 ? 2.038 -2.001 5.386 1.00 85.69 94 GLN A C 1
ATOM 708 O O . GLN A 1 94 ? 2.896 -2.311 4.561 1.00 85.69 94 GLN A O 1
ATOM 713 N N . ALA A 1 95 ? 2.250 -1.105 6.352 1.00 88.38 95 ALA A N 1
ATOM 714 C CA . ALA A 1 95 ? 3.502 -0.365 6.492 1.00 88.38 95 ALA A CA 1
ATOM 715 C C . ALA A 1 95 ? 4.706 -1.303 6.695 1.00 88.38 95 ALA A C 1
ATOM 717 O O . ALA A 1 95 ? 5.743 -1.149 6.056 1.00 88.38 95 ALA A O 1
ATOM 718 N N . ASN A 1 96 ? 4.560 -2.338 7.529 1.00 87.75 96 ASN A N 1
ATOM 719 C CA . ASN A 1 96 ? 5.624 -3.320 7.748 1.00 87.75 96 ASN A CA 1
ATOM 720 C C . ASN A 1 96 ? 5.942 -4.139 6.484 1.00 87.75 96 ASN A C 1
ATOM 722 O O . ASN A 1 96 ? 7.092 -4.485 6.232 1.00 87.75 96 ASN A O 1
ATOM 726 N N . ARG A 1 97 ? 4.932 -4.469 5.667 1.00 83.62 97 ARG A N 1
ATOM 727 C CA . ARG A 1 97 ? 5.153 -5.153 4.382 1.00 83.62 97 ARG A CA 1
ATOM 728 C C . ARG A 1 97 ? 5.917 -4.276 3.398 1.00 83.62 97 ARG A C 1
ATOM 730 O O . ARG A 1 97 ? 6.764 -4.806 2.689 1.00 83.62 97 ARG A O 1
ATOM 737 N N . GLU A 1 98 ? 5.611 -2.985 3.354 1.00 83.38 98 GLU A N 1
ATOM 738 C CA . GLU A 1 98 ? 6.301 -2.018 2.499 1.00 83.38 98 GLU A CA 1
ATOM 739 C C . GLU A 1 98 ? 7.758 -1.839 2.938 1.00 83.38 98 GLU A C 1
ATOM 741 O O . GLU A 1 98 ? 8.656 -2.071 2.136 1.00 83.38 98 GLU A O 1
ATOM 746 N N . SER A 1 99 ? 8.003 -1.622 4.235 1.00 84.25 99 SER A N 1
ATOM 747 C CA . SER A 1 99 ? 9.361 -1.563 4.801 1.00 84.25 99 SER A CA 1
ATOM 748 C C . SER A 1 99 ? 10.164 -2.834 4.511 1.00 84.25 99 SER A C 1
ATOM 750 O O . SER A 1 99 ? 11.272 -2.771 3.990 1.00 84.25 99 SER A O 1
ATOM 752 N N . ASN A 1 100 ? 9.593 -4.015 4.776 1.00 82.25 100 ASN A N 1
ATOM 753 C CA . ASN A 1 100 ? 10.267 -5.28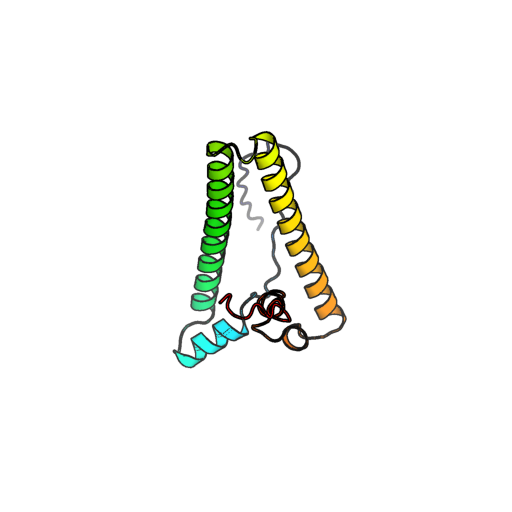4 4.488 1.00 82.25 100 ASN A CA 1
ATOM 754 C C . ASN A 1 100 ? 10.551 -5.465 2.995 1.00 82.25 100 ASN A C 1
ATOM 756 O O . ASN A 1 100 ? 11.518 -6.130 2.623 1.00 82.25 100 ASN A O 1
ATOM 760 N N . ARG A 1 101 ? 9.685 -4.938 2.125 1.00 81.56 101 ARG A N 1
ATOM 761 C CA . ARG A 1 101 ? 9.900 -4.988 0.683 1.00 81.56 101 ARG A CA 1
ATOM 762 C C . ARG A 1 101 ? 11.099 -4.126 0.304 1.00 81.56 101 ARG A C 1
ATOM 764 O O . ARG A 1 101 ? 11.996 -4.648 -0.346 1.00 81.56 101 ARG A O 1
ATOM 771 N N . GLU A 1 102 ? 11.135 -2.879 0.761 1.00 85.06 102 GLU A N 1
ATOM 772 C CA . GLU A 1 102 ? 12.247 -1.953 0.524 1.00 85.06 102 GLU A CA 1
ATOM 773 C C . GLU A 1 102 ? 13.575 -2.509 1.054 1.00 85.06 102 GLU A C 1
ATOM 775 O O . GLU A 1 102 ? 14.577 -2.500 0.342 1.00 85.06 102 GLU A O 1
ATOM 780 N N . GLU A 1 103 ? 13.581 -3.066 2.268 1.00 83.50 103 GLU A N 1
ATOM 781 C CA . GLU A 1 103 ? 14.768 -3.695 2.861 1.00 83.50 103 GLU A CA 1
ATOM 782 C C . GLU A 1 103 ? 15.281 -4.870 2.025 1.00 83.50 103 GLU A C 1
ATOM 784 O O . GLU A 1 103 ? 16.487 -5.028 1.830 1.00 83.50 103 GLU A O 1
ATOM 789 N N . MET A 1 104 ? 14.375 -5.708 1.517 1.00 82.19 104 MET A N 1
ATOM 790 C CA . MET A 1 104 ? 14.753 -6.821 0.651 1.00 82.19 104 MET A CA 1
ATOM 791 C C . MET A 1 104 ? 15.254 -6.348 -0.707 1.00 82.19 104 MET A C 1
ATOM 793 O O . MET A 1 104 ? 16.222 -6.912 -1.209 1.00 82.19 104 MET A O 1
ATOM 797 N N . ASP A 1 105 ? 14.622 -5.333 -1.292 1.00 81.00 105 ASP A N 1
ATOM 798 C CA . ASP A 1 105 ? 15.038 -4.773 -2.576 1.00 81.00 105 ASP A CA 1
ATOM 799 C C . ASP A 1 105 ? 16.450 -4.157 -2.451 1.00 81.00 105 ASP A C 1
ATOM 801 O O . ASP A 1 105 ? 17.319 -4.448 -3.275 1.00 81.00 105 ASP A O 1
ATOM 805 N N . ALA A 1 106 ? 16.735 -3.447 -1.352 1.00 86.38 106 ALA A N 1
ATOM 806 C CA . ALA A 1 106 ? 18.073 -2.939 -1.033 1.00 86.38 106 ALA A CA 1
ATOM 807 C C . ALA A 1 106 ? 19.098 -4.063 -0.797 1.00 86.38 106 ALA A C 1
ATOM 809 O O . ALA A 1 106 ? 20.226 -3.997 -1.286 1.00 86.38 106 ALA A O 1
ATOM 810 N N . PHE A 1 107 ? 18.713 -5.123 -0.080 1.00 85.19 107 PHE A N 1
ATOM 811 C CA . PHE A 1 107 ? 19.578 -6.285 0.129 1.00 85.19 107 PHE A CA 1
ATOM 812 C C . PHE A 1 107 ? 19.939 -6.972 -1.195 1.00 85.19 107 PHE A C 1
ATOM 814 O O . PHE A 1 107 ? 21.095 -7.342 -1.393 1.00 85.19 107 PHE A O 1
ATOM 821 N N . PHE A 1 108 ? 18.979 -7.129 -2.112 1.00 86.25 108 PHE A N 1
ATOM 822 C CA . PHE A 1 108 ? 19.220 -7.709 -3.435 1.00 86.25 108 PHE A CA 1
ATOM 823 C C . PHE A 1 108 ? 20.186 -6.869 -4.273 1.00 86.25 108 PHE A C 1
ATOM 825 O O . PHE A 1 108 ? 21.090 -7.432 -4.898 1.00 86.25 108 PHE A O 1
ATOM 832 N N . GLU A 1 109 ? 20.047 -5.542 -4.230 1.00 85.31 109 GLU A N 1
ATOM 833 C CA . GLU A 1 109 ? 20.989 -4.617 -4.863 1.00 85.31 109 GLU A CA 1
ATOM 834 C C . GLU A 1 109 ? 22.403 -4.765 -4.277 1.00 85.31 109 GLU A C 1
ATOM 836 O O . GLU A 1 109 ? 23.370 -4.887 -5.032 1.00 85.31 109 GLU A O 1
ATOM 841 N N . GLU A 1 110 ? 22.530 -4.846 -2.948 1.00 86.31 110 GLU A N 1
ATOM 842 C CA . GLU A 1 110 ? 23.819 -5.009 -2.263 1.00 86.31 110 GLU A CA 1
ATOM 843 C C . GLU A 1 110 ? 24.544 -6.293 -2.683 1.00 86.31 110 GLU A C 1
ATOM 845 O O . GLU A 1 110 ? 25.748 -6.278 -2.954 1.00 86.31 110 GLU A O 1
ATOM 850 N N . ILE A 1 111 ? 23.821 -7.412 -2.767 1.00 91.12 111 ILE A N 1
ATOM 851 C CA . ILE A 1 111 ? 24.414 -8.697 -3.159 1.00 91.12 111 ILE A CA 1
ATOM 852 C C . ILE A 1 111 ? 24.524 -8.871 -4.681 1.00 91.12 111 ILE A C 1
ATOM 854 O O . ILE A 1 111 ? 25.012 -9.907 -5.139 1.00 91.12 111 ILE A O 1
ATOM 858 N N . GLY A 1 112 ? 24.083 -7.882 -5.467 1.00 86.62 112 GLY A N 1
ATOM 859 C CA . GLY A 1 112 ? 24.098 -7.917 -6.930 1.00 86.62 112 GLY A CA 1
ATOM 860 C C . GLY A 1 112 ? 23.245 -9.042 -7.518 1.00 86.62 112 GLY A C 1
ATOM 861 O O . GLY A 1 112 ? 23.587 -9.592 -8.568 1.00 86.62 112 GLY A O 1
ATOM 862 N N . LEU A 1 113 ? 22.174 -9.430 -6.824 1.00 80.44 113 LEU A N 1
ATOM 863 C CA . LEU A 1 113 ? 21.271 -10.485 -7.255 1.00 80.44 113 LEU A CA 1
ATOM 864 C C . LEU A 1 113 ? 19.984 -9.863 -7.786 1.00 80.44 113 LEU A C 1
ATOM 866 O O . LEU A 1 113 ? 19.310 -9.126 -7.078 1.00 80.44 113 LEU A O 1
ATOM 870 N N . ASP A 1 114 ? 19.608 -10.227 -9.006 1.00 77.00 114 ASP A N 1
ATOM 871 C CA . ASP A 1 114 ? 18.299 -9.876 -9.542 1.00 77.00 114 ASP A CA 1
ATOM 872 C C . ASP A 1 114 ? 17.191 -10.602 -8.737 1.00 77.00 114 ASP A C 1
ATOM 874 O O . ASP A 1 114 ? 17.201 -11.842 -8.663 1.00 77.00 114 ASP A O 1
ATOM 878 N N . PRO A 1 115 ? 16.231 -9.873 -8.131 1.00 70.38 115 PRO A N 1
ATOM 879 C CA . PRO A 1 115 ? 15.141 -10.465 -7.356 1.00 70.38 115 PRO A CA 1
ATOM 880 C C . PRO A 1 115 ? 14.335 -11.528 -8.117 1.00 70.38 115 PRO A C 1
ATOM 882 O O . PRO A 1 115 ? 13.827 -12.459 -7.487 1.00 70.38 115 PRO A O 1
ATOM 885 N N . SER A 1 116 ? 14.249 -11.440 -9.451 1.00 68.69 116 SER A N 1
ATOM 886 C CA . SER A 1 116 ? 13.534 -12.398 -10.313 1.00 68.69 116 SER A CA 1
ATOM 887 C C . SER A 1 116 ? 14.128 -13.815 -10.289 1.00 68.69 116 SER A C 1
ATOM 889 O O . SER A 1 116 ? 13.437 -14.791 -10.586 1.00 68.69 116 SER A O 1
ATOM 891 N N . VAL A 1 117 ? 15.392 -13.961 -9.870 1.00 70.19 117 VAL A N 1
ATOM 892 C CA . VAL A 1 117 ? 16.090 -15.256 -9.779 1.00 70.19 117 VAL A CA 1
ATOM 893 C C . VAL A 1 117 ? 15.591 -16.092 -8.599 1.00 70.19 117 VAL A C 1
ATOM 895 O O . VAL A 1 117 ? 15.515 -17.317 -8.693 1.00 70.19 117 VAL A O 1
ATOM 898 N N . ILE A 1 118 ? 15.256 -15.448 -7.477 1.00 68.19 118 ILE A N 1
ATOM 899 C CA . ILE A 1 118 ? 14.770 -16.118 -6.255 1.00 68.19 118 ILE A CA 1
ATOM 900 C C . ILE A 1 118 ? 13.251 -16.018 -6.125 1.00 68.19 118 ILE A C 1
ATOM 902 O O . ILE A 1 118 ? 12.619 -16.912 -5.561 1.00 68.19 118 ILE A O 1
ATOM 906 N N . ARG A 1 119 ? 12.657 -14.947 -6.648 1.00 64.69 119 ARG A N 1
ATOM 907 C CA . ARG A 1 119 ? 11.214 -14.742 -6.709 1.00 64.69 119 ARG A CA 1
ATOM 908 C C . ARG A 1 119 ? 10.778 -15.030 -8.146 1.00 64.69 119 ARG A C 1
ATOM 910 O O . ARG A 1 119 ? 10.690 -14.079 -8.918 1.00 64.69 119 ARG A O 1
ATOM 917 N N . PRO A 1 120 ? 10.542 -16.299 -8.543 1.00 52.28 120 PRO A N 1
ATOM 918 C CA . PRO A 1 120 ? 10.033 -16.572 -9.877 1.00 52.28 120 PRO A CA 1
ATOM 919 C C . PRO A 1 120 ? 8.744 -15.769 -10.058 1.00 52.28 120 PRO A C 1
ATOM 921 O O . PRO A 1 120 ? 7.786 -15.939 -9.297 1.00 52.28 120 PRO A O 1
ATOM 924 N N . GLU A 1 121 ? 8.785 -14.838 -11.013 1.00 48.19 121 GLU A N 1
ATOM 925 C CA . GLU A 1 121 ? 7.683 -13.965 -11.409 1.00 48.19 121 GLU A CA 1
ATOM 926 C C . GLU A 1 121 ? 6.395 -14.789 -11.509 1.00 48.19 121 GLU A C 1
ATOM 928 O O . GLU A 1 121 ? 6.264 -15.652 -12.376 1.00 48.19 121 GLU A O 1
ATOM 933 N N . GLY A 1 122 ? 5.465 -14.565 -10.580 1.00 48.44 122 GLY A N 1
ATOM 934 C CA . GLY A 1 122 ? 4.202 -15.305 -10.497 1.00 48.44 122 GLY A CA 1
ATOM 935 C C . GLY A 1 122 ? 3.965 -16.019 -9.169 1.00 48.44 122 GLY A C 1
ATOM 936 O O . GLY A 1 122 ? 2.819 -16.131 -8.763 1.00 48.44 122 GLY A O 1
ATOM 937 N N . ASN A 1 123 ? 5.007 -16.377 -8.413 1.00 43.66 123 ASN A N 1
ATOM 938 C CA . ASN A 1 123 ? 4.840 -16.998 -7.096 1.00 43.66 123 ASN A CA 1
ATOM 939 C C . ASN A 1 123 ? 5.211 -16.016 -5.988 1.00 43.66 123 ASN A C 1
ATOM 941 O O . ASN A 1 123 ? 6.167 -16.212 -5.234 1.00 43.66 123 ASN A O 1
ATOM 945 N N . GLY A 1 124 ? 4.398 -14.966 -5.843 1.00 42.44 124 GLY A N 1
ATOM 946 C CA . GLY A 1 124 ? 4.305 -14.281 -4.558 1.00 42.44 124 GLY A CA 1
ATOM 947 C C . GLY A 1 124 ? 4.072 -15.308 -3.442 1.00 42.44 124 GLY A C 1
ATOM 948 O O . GLY A 1 124 ? 3.571 -16.409 -3.689 1.00 42.44 124 GLY A O 1
ATOM 949 N N . MET A 1 125 ? 4.443 -14.960 -2.210 1.00 43.78 125 MET A N 1
ATOM 950 C CA . MET A 1 125 ? 4.081 -15.680 -0.980 1.00 43.78 125 MET A CA 1
ATOM 951 C C . MET A 1 125 ? 2.542 -15.768 -0.845 1.00 43.78 125 MET A C 1
ATOM 953 O O . MET A 1 125 ? 1.923 -15.059 -0.062 1.00 43.78 125 MET A O 1
ATOM 957 N N . GLY A 1 126 ? 1.925 -16.604 -1.677 1.00 45.72 126 GLY A N 1
ATOM 958 C CA . GLY A 1 126 ? 0.502 -16.666 -1.992 1.00 45.72 126 GLY A CA 1
ATOM 959 C C . GLY A 1 126 ? 0.185 -17.867 -2.892 1.00 45.72 126 GLY A C 1
ATOM 960 O O . GLY A 1 126 ? -0.790 -18.562 -2.629 1.00 45.72 126 GLY A O 1
ATOM 961 N N . GLU A 1 127 ? 1.068 -18.231 -3.833 1.00 40.72 127 GLU A N 1
ATOM 962 C CA . GLU A 1 127 ? 0.851 -19.402 -4.709 1.00 40.72 127 GLU A CA 1
ATOM 963 C C . GLU A 1 127 ? 1.148 -20.745 -4.000 1.00 40.72 127 GLU A C 1
ATOM 965 O O . GLU A 1 127 ? 0.534 -21.771 -4.281 1.00 40.72 127 GLU A O 1
ATOM 970 N N . HIS A 1 128 ? 2.045 -20.756 -3.004 1.00 42.81 128 HIS A N 1
ATOM 971 C CA . HIS A 1 128 ? 2.353 -21.959 -2.207 1.00 42.81 128 HIS A CA 1
ATOM 972 C C . HIS A 1 128 ? 1.625 -22.033 -0.855 1.00 42.81 128 HIS A C 1
ATOM 974 O O . HIS A 1 128 ? 1.712 -23.047 -0.165 1.00 42.81 128 HIS A O 1
ATOM 980 N N . MET A 1 129 ? 0.862 -20.998 -0.488 1.00 45.56 129 MET A N 1
ATOM 981 C CA . MET A 1 129 ? 0.003 -20.982 0.708 1.00 45.56 129 MET A CA 1
ATOM 982 C C . MET A 1 129 ? -1.496 -21.082 0.364 1.00 45.56 129 MET A C 1
ATOM 984 O O . MET A 1 129 ? -2.328 -21.029 1.264 1.00 45.56 129 MET A O 1
ATOM 988 N N . MET A 1 130 ? -1.855 -21.295 -0.908 1.00 46.84 130 MET A N 1
ATOM 989 C CA . MET A 1 130 ? -3.224 -21.584 -1.365 1.00 46.84 130 MET A CA 1
ATOM 990 C C . MET A 1 130 ? -3.241 -22.819 -2.277 1.00 46.84 130 MET A C 1
ATOM 992 O O . MET A 1 130 ? -3.556 -22.762 -3.458 1.00 46.84 130 MET A O 1
ATOM 996 N N . GLY A 1 131 ? -2.883 -23.971 -1.706 1.00 45.19 131 GLY A N 1
ATOM 997 C CA . GLY A 1 131 ? -2.950 -25.263 -2.407 1.00 45.19 131 GLY A CA 1
ATOM 998 C C . GLY A 1 131 ? -2.521 -26.484 -1.587 1.00 45.19 131 GLY A C 1
ATOM 999 O O . GLY A 1 131 ? -2.745 -27.617 -1.998 1.00 45.19 131 GLY A O 1
ATOM 1000 N N . GLY A 1 132 ? -1.942 -26.282 -0.400 1.00 43.25 132 GLY A N 1
ATOM 1001 C CA . GLY A 1 132 ? -1.407 -27.347 0.454 1.00 43.25 132 GLY A CA 1
ATOM 1002 C C . GLY A 1 132 ? -2.210 -27.646 1.721 1.00 43.25 132 GLY A C 1
ATOM 1003 O O . GLY A 1 132 ? -1.621 -28.049 2.716 1.00 43.25 132 GLY A O 1
ATOM 1004 N N . ARG A 1 133 ? -3.535 -27.451 1.733 1.00 46.88 133 ARG A N 1
ATOM 1005 C CA . ARG A 1 133 ? -4.412 -27.937 2.819 1.00 46.88 133 ARG A CA 1
ATOM 1006 C C . ARG A 1 133 ? -5.498 -28.860 2.265 1.00 46.88 133 ARG A C 1
ATOM 1008 O O . ARG A 1 133 ? -6.684 -28.625 2.433 1.00 46.88 133 ARG A O 1
ATOM 1015 N N . GLY A 1 134 ? -5.057 -29.911 1.578 1.00 43.62 134 GLY A N 1
ATOM 1016 C CA . GLY A 1 134 ? -5.895 -31.029 1.122 1.00 43.62 134 GLY A CA 1
ATOM 1017 C C . GLY A 1 134 ? -5.365 -32.409 1.532 1.00 43.62 134 GLY A C 1
ATOM 1018 O O . GLY A 1 134 ? -5.874 -33.426 1.074 1.00 43.62 134 GLY A O 1
ATOM 1019 N N . GLY A 1 135 ? -4.334 -32.470 2.380 1.00 47.00 135 GLY A N 1
ATOM 1020 C CA . GLY A 1 135 ? -3.775 -33.724 2.880 1.00 47.00 135 GLY A CA 1
ATOM 1021 C C . GLY A 1 135 ? -4.508 -34.226 4.126 1.00 47.00 135 GLY A C 1
ATOM 1022 O O . GLY A 1 135 ? -4.324 -33.667 5.201 1.00 47.00 135 GLY A O 1
ATOM 1023 N N . PHE A 1 136 ? -5.256 -35.323 3.964 1.00 50.94 136 PHE A N 1
ATOM 1024 C CA . PHE A 1 136 ? -5.787 -36.226 5.003 1.00 50.94 136 PHE A CA 1
ATOM 1025 C C . PHE A 1 136 ? -7.053 -35.800 5.762 1.00 50.94 136 PHE A C 1
ATOM 1027 O O . PHE A 1 136 ? -7.060 -35.606 6.973 1.00 50.94 136 PHE A O 1
ATOM 1034 N N . GLY A 1 137 ? -8.175 -35.822 5.043 1.00 42.38 137 GLY A N 1
ATOM 1035 C CA . GLY A 1 137 ? -9.503 -36.047 5.614 1.00 42.38 137 GLY A CA 1
ATOM 1036 C C . GLY A 1 137 ? -10.239 -37.122 4.818 1.00 42.38 137 GLY A C 1
ATOM 1037 O O . GLY A 1 137 ? -11.121 -36.805 4.030 1.00 42.38 137 GLY A O 1
ATOM 1038 N N . HIS A 1 138 ? -9.859 -38.393 4.983 1.00 52.69 138 HIS A N 1
ATOM 1039 C CA . HIS A 1 138 ? -10.654 -39.528 4.506 1.00 52.69 138 HIS A CA 1
ATOM 1040 C C . HIS A 1 138 ? -11.952 -39.603 5.327 1.00 52.69 138 HIS A C 1
ATOM 1042 O O . HIS A 1 138 ? -12.026 -40.314 6.324 1.00 52.69 138 HIS A O 1
ATOM 1048 N N . PHE A 1 139 ? -12.969 -38.842 4.925 1.00 49.38 139 PHE A N 1
ATOM 1049 C CA . PHE A 1 139 ? -14.359 -39.138 5.253 1.00 49.38 139 PHE A CA 1
ATOM 1050 C C . PHE A 1 139 ? -14.951 -39.887 4.061 1.00 49.38 139 PHE A C 1
ATOM 1052 O O . PHE A 1 139 ? -15.379 -39.288 3.077 1.00 49.38 139 PHE A O 1
ATOM 1059 N N . GLY A 1 140 ? -14.915 -41.218 4.136 1.00 47.31 140 GLY A N 1
ATOM 1060 C CA . GLY A 1 140 ? -15.772 -42.058 3.306 1.00 47.31 140 GLY A CA 1
ATOM 1061 C C . GLY A 1 140 ? -17.254 -41.797 3.621 1.00 47.31 140 GLY A C 1
ATOM 1062 O O . GLY A 1 140 ? -17.573 -41.267 4.693 1.00 47.31 140 GLY A O 1
ATOM 1063 N N . PRO A 1 141 ? -18.165 -42.126 2.691 1.00 60.28 141 PRO A N 1
ATOM 1064 C CA . PRO A 1 141 ? -19.588 -41.878 2.864 1.00 60.28 141 PRO A CA 1
ATOM 1065 C C . PRO A 1 141 ? -20.139 -42.667 4.055 1.00 60.28 141 PRO A C 1
ATOM 1067 O O . PRO A 1 141 ? -19.796 -43.828 4.269 1.00 60.28 141 PRO A O 1
ATOM 1070 N N . ARG A 1 142 ? -20.999 -42.002 4.832 1.00 52.72 142 ARG A N 1
ATOM 1071 C CA . ARG A 1 142 ? -21.896 -42.660 5.780 1.00 52.72 142 ARG A CA 1
ATOM 1072 C C . ARG A 1 142 ? -22.956 -43.412 4.976 1.00 52.72 142 ARG A C 1
ATOM 1074 O O . ARG A 1 142 ? -23.758 -42.764 4.307 1.00 52.72 142 ARG A O 1
ATOM 1081 N N . GLU A 1 143 ? -22.955 -44.731 5.096 1.00 54.62 143 GLU A N 1
ATOM 1082 C CA . GLU A 1 143 ? -24.140 -45.584 4.964 1.00 54.62 143 GLU A CA 1
ATOM 1083 C C . GLU A 1 143 ? -24.359 -46.310 6.293 1.00 54.62 143 GLU A C 1
ATOM 1085 O O . GLU A 1 143 ? -23.346 -46.724 6.910 1.00 54.62 143 GLU A O 1
#

Secondary structure (DSSP, 8-state):
------------SS------------S-HHHHHHHHHHHT--HHHHHHHHHHHHHHHHHHHHHHHHHHHHHHHHTTSS-HHHHHHHHHHHHHHHHHHHHHHHHHHHHHHHTT--HHHHS-TT--TTTSSSS---S--------

Foldseek 3Di:
DDDDDDDDDDDDDDDDDPDDPDDDDQPQVVPLVVVCVVVVHDSVVSSVVVVVVVVVVVVVVLVVLLVVLVVCCVVVVDPPVVSVVVNVVVVVVVVVVVVVVVVVVVVCVVVVHDPCVVVVPPDDVPPVVPPPPPPDDPPDDDD

Sequence (143 aa):
MIGAGVLTLGLLGAGATIVSAAGNTSTYPPIVEKISERFGLDNEEVGSFFEEEHAMRGAEVKERHEEHLSQLVNEGVVTEEQKDALDAKHDEMQANRESNREEMDAFFEEIGLDPSVIRPEGNGMGEHMMGGRGGFGHFGPRE

Organism: NCBI:txid1975080

Radius of gyration: 22.23 Å; chains: 1; bounding box: 49×78×50 Å